Protein AF-A0A8S3DXN7-F1 (afdb_monomer)

Foldseek 3Di:
DVVVVVVCCVVPVPDDDDDPCCVVVPVVVVVVVVVVVVVVVVVVPAPDKDKDKDWDADPVRDIDIDIDIDGDPPPDPD

Organism: NCBI:txid392030

Nearest PDB structures (foldseek):
  7ane-assembly1_Ap  TM=3.249E-01  e=1.343E+00  Leishmania major
  7zrz-assembly1_DP1  TM=3.950E-01  e=3.136E+00  Homo sapiens
  1pu1-assembly1_A  TM=2.635E-01  e=2.416E+00  Methanothermobacter thermautotrophicus
  2wbl-assembly1_A  TM=3.423E-01  e=7.326E+00  Arabidopsis thaliana
  2wbl-assembly1_B  TM=2.445E-01  e=4.952E+00  Arabidopsis thaliana

Structure (mmCIF, N/CA/C/O backbone):
data_AF-A0A8S3DXN7-F1
#
_entry.id   AF-A0A8S3DXN7-F1
#
loop_
_atom_site.group_PDB
_atom_site.id
_atom_site.type_symbol
_atom_site.label_atom_id
_atom_site.label_alt_id
_atom_site.label_comp_id
_atom_site.label_asym_id
_atom_site.label_entity_id
_atom_site.label_seq_id
_atom_site.pdbx_PDB_ins_code
_atom_site.Cartn_x
_atom_site.Cartn_y
_atom_site.Cartn_z
_atom_site.occupancy
_atom_site.B_iso_or_equiv
_atom_site.auth_seq_id
_atom_site.auth_comp_id
_atom_site.auth_asym_id
_atom_site.auth_atom_id
_atom_site.pdbx_PDB_model_num
ATOM 1 N N . ARG A 1 1 ? -17.712 -4.214 15.231 1.00 61.91 1 ARG A N 1
ATOM 2 C CA . ARG A 1 1 ? -16.445 -3.931 15.958 1.00 61.91 1 ARG A CA 1
ATOM 3 C C . ARG A 1 1 ? -16.314 -4.803 17.204 1.00 61.91 1 ARG A C 1
ATOM 5 O O . ARG A 1 1 ? -15.302 -5.468 17.311 1.00 61.91 1 ARG A O 1
ATOM 12 N N . SER A 1 2 ? -17.327 -4.869 18.075 1.00 78.56 2 SER A N 1
ATOM 13 C CA . SER A 1 2 ? -17.354 -5.760 19.252 1.00 78.56 2 SER A CA 1
ATOM 14 C C . SER A 1 2 ? -17.138 -7.239 18.908 1.00 78.56 2 SER A C 1
ATOM 16 O O . SER A 1 2 ? -16.262 -7.855 19.493 1.00 78.56 2 SER A O 1
ATOM 18 N N . GLY A 1 3 ? -17.833 -7.771 17.893 1.00 91.19 3 GLY A N 1
ATOM 19 C CA . GLY A 1 3 ? -17.725 -9.193 17.526 1.00 91.19 3 GLY A CA 1
ATOM 20 C C . GLY A 1 3 ? -16.304 -9.668 17.191 1.00 91.19 3 GLY A C 1
ATOM 21 O O . GLY A 1 3 ? -15.904 -10.740 17.621 1.00 91.19 3 GLY A O 1
ATOM 22 N N . PHE A 1 4 ? -15.506 -8.845 16.501 1.00 89.69 4 PHE A N 1
ATOM 23 C CA . PHE A 1 4 ? -14.105 -9.171 16.210 1.00 89.69 4 PHE A CA 1
ATOM 24 C C . PHE A 1 4 ? -13.234 -9.165 17.473 1.00 89.69 4 PHE A C 1
ATOM 26 O O . PHE A 1 4 ? -12.400 -10.042 17.642 1.00 89.69 4 PHE A O 1
ATOM 33 N N . ILE A 1 5 ? -13.442 -8.203 18.378 1.00 89.44 5 ILE A N 1
ATOM 34 C CA . ILE A 1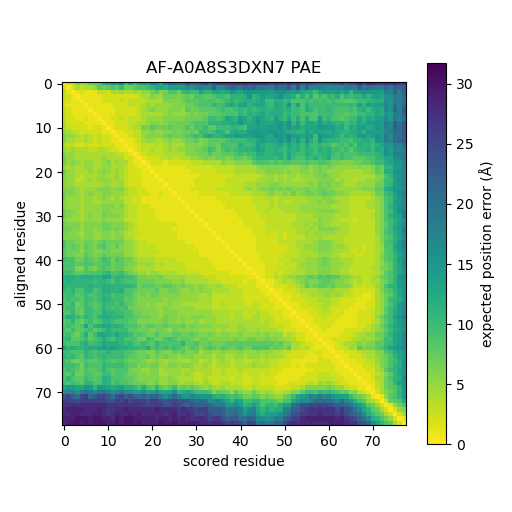 5 ? -12.692 -8.117 19.641 1.00 89.44 5 ILE A CA 1
ATOM 35 C C . ILE A 1 5 ? -12.984 -9.329 20.521 1.00 89.44 5 ILE A C 1
ATOM 37 O O . ILE A 1 5 ? -12.056 -9.943 21.028 1.00 89.44 5 ILE A O 1
ATOM 41 N N . THR A 1 6 ? -14.262 -9.686 20.661 1.00 90.62 6 THR A N 1
ATOM 42 C CA . THR A 1 6 ? -14.703 -10.849 21.440 1.00 90.62 6 THR A CA 1
ATOM 43 C C . THR A 1 6 ? -14.186 -12.158 20.851 1.00 90.62 6 THR A C 1
ATOM 45 O O . THR A 1 6 ? -13.779 -13.055 21.580 1.00 90.62 6 THR A O 1
ATOM 48 N N . PHE A 1 7 ? -14.167 -12.272 19.523 1.00 94.31 7 PHE A N 1
ATOM 49 C CA . PHE A 1 7 ? -13.541 -13.411 18.863 1.00 94.31 7 PHE A CA 1
ATOM 50 C C . PHE A 1 7 ? -12.042 -13.477 19.182 1.00 94.31 7 PHE A C 1
ATOM 52 O O . PHE A 1 7 ? -11.552 -14.513 19.625 1.00 94.31 7 PHE A O 1
ATOM 59 N N . MET A 1 8 ? -11.326 -12.361 19.029 1.00 93.88 8 MET A N 1
ATOM 60 C CA . MET A 1 8 ? -9.888 -12.320 19.281 1.00 93.88 8 MET A CA 1
ATOM 61 C C . MET A 1 8 ? -9.535 -12.578 20.742 1.00 93.88 8 MET A C 1
ATOM 63 O O . MET A 1 8 ? -8.548 -13.256 20.979 1.00 93.88 8 MET A O 1
ATOM 67 N N . SER A 1 9 ? -10.343 -12.138 21.710 1.00 89.88 9 SER A N 1
ATOM 68 C CA . SER A 1 9 ? -10.097 -12.454 23.124 1.00 89.88 9 SER A CA 1
ATOM 69 C C . SER A 1 9 ? -10.195 -13.951 23.435 1.00 89.88 9 SER A C 1
ATOM 71 O O . SER A 1 9 ? -9.581 -14.403 24.395 1.00 89.88 9 SER A O 1
ATOM 73 N N . ASN A 1 10 ? -10.944 -14.717 22.632 1.00 92.62 10 ASN A N 1
ATOM 74 C CA . ASN A 1 10 ? -11.033 -16.173 22.772 1.00 92.62 10 ASN A CA 1
ATOM 75 C C . ASN A 1 10 ? -9.873 -16.898 22.072 1.00 92.62 10 ASN A C 1
ATOM 77 O O . ASN A 1 10 ? -9.434 -17.940 22.545 1.00 92.62 10 ASN A O 1
ATOM 81 N N . VAL A 1 11 ? -9.399 -16.367 20.940 1.00 95.94 11 VAL A N 1
ATOM 82 C CA . VAL A 1 11 ? -8.314 -16.967 20.142 1.00 95.94 11 VAL A CA 1
ATOM 83 C C . VAL A 1 11 ? -6.937 -16.637 20.718 1.00 95.94 11 VAL A C 1
ATOM 85 O O . VAL A 1 11 ? -6.071 -17.503 20.796 1.00 95.94 11 VAL A O 1
ATOM 88 N N . ASP A 1 12 ? -6.740 -15.388 21.125 1.00 93.31 12 ASP A N 1
ATOM 89 C CA . ASP A 1 12 ? -5.515 -14.884 21.730 1.00 93.31 12 ASP A CA 1
ATOM 90 C C . ASP A 1 12 ? -5.876 -13.970 22.914 1.00 93.31 12 ASP A C 1
ATOM 92 O O . ASP A 1 12 ? -6.175 -12.786 22.727 1.00 93.31 12 ASP A O 1
ATOM 96 N N . PRO A 1 13 ? -5.813 -14.483 24.156 1.00 89.38 13 PRO A N 1
ATOM 97 C CA . PRO A 1 13 ? -6.106 -13.698 25.354 1.00 89.38 13 PRO A CA 1
ATOM 98 C C . PRO A 1 13 ? -5.199 -12.472 25.543 1.00 89.38 13 PRO A C 1
ATOM 100 O O . PRO A 1 13 ? -5.535 -11.582 26.325 1.00 89.38 13 PRO A O 1
ATOM 103 N N . LYS A 1 14 ? -4.047 -12.407 24.859 1.00 90.50 14 LYS A N 1
ATOM 104 C CA . LYS A 1 14 ? -3.132 -11.255 24.896 1.00 90.50 14 LYS A CA 1
ATOM 105 C C . LYS A 1 14 ? -3.436 -10.226 23.810 1.00 90.50 14 LYS A C 1
ATOM 107 O O . LYS A 1 14 ? -2.803 -9.165 23.787 1.00 90.50 14 LYS A O 1
ATOM 112 N N . PHE A 1 15 ? -4.391 -10.501 22.924 1.00 89.38 15 PHE A N 1
ATOM 113 C CA . PHE A 1 15 ? -4.782 -9.564 21.888 1.00 89.38 15 PHE A CA 1
ATOM 114 C C . PHE A 1 15 ? -5.282 -8.259 22.510 1.00 89.38 15 PHE A C 1
ATOM 116 O O . PHE A 1 15 ? -6.198 -8.228 23.332 1.00 89.38 15 PHE A O 1
ATOM 123 N N . SER A 1 16 ? -4.712 -7.149 22.054 1.00 87.88 16 SER A N 1
ATOM 124 C CA . SER A 1 16 ? -5.179 -5.816 22.408 1.00 87.88 16 SER A CA 1
ATOM 125 C C . SER A 1 16 ? -5.318 -4.962 21.160 1.00 87.88 16 SER A C 1
ATOM 127 O O . SER A 1 16 ? -4.570 -5.083 20.187 1.00 87.88 16 SER A O 1
ATOM 129 N N . THR A 1 17 ? -6.309 -4.074 21.166 1.00 88.69 17 THR A N 1
ATOM 130 C CA . THR A 1 17 ? -6.476 -3.141 20.056 1.00 88.69 17 THR A CA 1
ATOM 131 C C . THR A 1 17 ? -5.400 -2.084 20.082 1.00 88.69 17 THR A C 1
ATOM 133 O O . THR A 1 17 ? -5.293 -1.311 21.035 1.00 88.69 17 THR A O 1
ATOM 136 N N . ILE A 1 18 ? -4.693 -1.962 18.969 1.00 90.00 18 ILE A N 1
ATOM 137 C CA . ILE A 1 18 ? -3.773 -0.858 18.755 1.00 90.00 18 ILE A CA 1
ATOM 138 C C . ILE A 1 18 ? -4.577 0.436 18.587 1.00 90.00 18 ILE A C 1
ATOM 140 O O . ILE A 1 18 ? -5.579 0.493 17.865 1.00 90.00 18 ILE A O 1
ATOM 144 N N . SER A 1 19 ? -4.139 1.500 19.261 1.00 92.56 19 SER A N 1
ATOM 145 C CA . SER A 1 19 ? -4.796 2.800 19.154 1.00 92.56 19 SER A CA 1
ATOM 146 C C . SER A 1 19 ? -4.644 3.383 17.743 1.00 92.56 19 SER A C 1
ATOM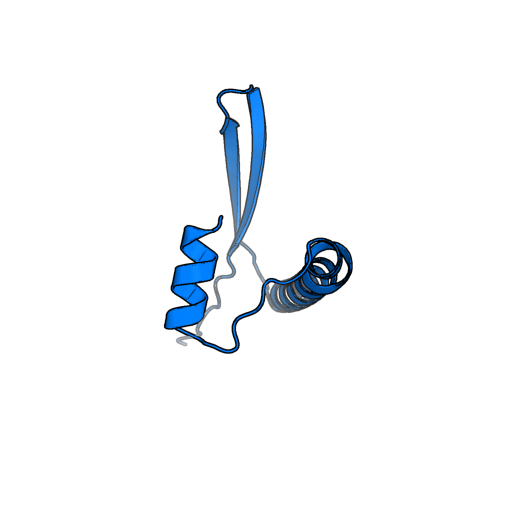 148 O O . SER A 1 19 ? -3.612 3.222 17.085 1.00 92.56 19 SER A O 1
ATOM 150 N N . ARG A 1 20 ? -5.642 4.156 17.289 1.00 92.88 20 ARG A N 1
ATOM 151 C CA . ARG A 1 20 ? -5.557 4.887 16.010 1.00 92.88 20 ARG A CA 1
ATOM 152 C C . ARG A 1 20 ? -4.329 5.802 15.963 1.00 92.88 20 ARG A C 1
ATOM 154 O O . ARG A 1 20 ? -3.709 5.937 14.911 1.00 92.88 20 ARG A O 1
ATOM 161 N N . ARG A 1 21 ? -3.972 6.415 17.098 1.00 96.25 21 ARG A N 1
ATOM 162 C CA . ARG A 1 21 ? -2.793 7.280 17.222 1.00 96.25 21 ARG A CA 1
ATOM 163 C C . ARG A 1 21 ? -1.510 6.492 16.966 1.00 96.25 21 ARG A C 1
ATOM 165 O O . ARG A 1 21 ? -0.698 6.956 16.178 1.00 96.25 21 ARG A O 1
ATOM 172 N N . THR A 1 22 ? -1.365 5.315 17.570 1.00 96.31 22 THR A N 1
ATOM 173 C CA . THR A 1 22 ? -0.208 4.425 17.378 1.00 96.31 22 THR A CA 1
ATOM 174 C C . THR A 1 22 ? -0.116 3.935 15.933 1.00 96.31 22 THR A C 1
ATOM 176 O O . THR A 1 22 ? 0.950 4.011 15.329 1.00 96.31 22 THR A O 1
ATOM 179 N N . LEU A 1 23 ? -1.241 3.517 15.337 1.00 95.31 23 LEU A N 1
ATOM 180 C CA . LEU A 1 23 ? -1.287 3.131 13.922 1.00 95.31 23 LEU A CA 1
ATOM 181 C C . LEU A 1 23 ? -0.815 4.269 13.009 1.00 95.31 23 LEU A C 1
ATOM 183 O O . LEU A 1 23 ? 0.030 4.062 12.148 1.00 95.31 23 LEU A O 1
ATOM 187 N N . THR A 1 24 ? -1.335 5.477 13.228 1.00 96.81 24 THR A N 1
ATOM 188 C CA . THR A 1 24 ? -1.094 6.618 12.333 1.00 96.81 24 THR A CA 1
ATOM 189 C C . THR A 1 24 ? 0.289 7.235 12.514 1.00 96.81 24 THR A C 1
ATOM 191 O O . THR A 1 24 ? 0.899 7.650 11.537 1.00 96.81 24 THR A O 1
ATOM 194 N N . ARG A 1 25 ? 0.778 7.341 13.755 1.00 96.69 25 ARG A N 1
ATOM 195 C CA . ARG A 1 25 ? 2.013 8.080 14.070 1.00 96.69 25 ARG A CA 1
ATOM 196 C C . ARG A 1 25 ? 3.259 7.211 14.161 1.00 96.69 25 ARG A C 1
ATOM 198 O O . ARG A 1 25 ? 4.348 7.766 14.160 1.00 96.69 25 ARG A O 1
ATOM 205 N N . THR A 1 26 ? 3.102 5.897 14.273 1.00 96.75 26 THR A N 1
ATOM 206 C CA . THR A 1 26 ? 4.232 4.984 14.477 1.00 96.75 26 THR A CA 1
ATOM 207 C C . THR A 1 26 ? 4.221 3.897 13.414 1.00 96.75 26 THR A C 1
ATOM 209 O O . THR A 1 26 ? 5.078 3.879 12.542 1.00 96.75 26 THR A O 1
ATOM 212 N N . ILE A 1 27 ? 3.185 3.056 13.397 1.00 96.62 27 ILE A N 1
ATOM 213 C CA . ILE A 1 27 ? 3.191 1.847 12.561 1.00 96.62 27 ILE A CA 1
ATOM 214 C C . ILE A 1 27 ? 3.172 2.182 11.065 1.00 96.62 27 ILE A C 1
ATOM 216 O O . ILE A 1 27 ? 3.958 1.619 10.310 1.00 96.62 27 ILE A O 1
ATOM 220 N N . LEU A 1 28 ? 2.295 3.088 10.619 1.00 97.25 28 LEU A N 1
ATOM 221 C CA . LEU A 1 28 ? 2.216 3.458 9.202 1.00 97.25 28 LEU A CA 1
ATOM 222 C C . LEU A 1 28 ? 3.517 4.111 8.685 1.00 97.25 28 LEU A C 1
ATOM 224 O O . LEU A 1 28 ? 4.011 3.650 7.655 1.00 97.25 28 LEU A O 1
ATOM 228 N N . PRO A 1 29 ? 4.113 5.110 9.370 1.00 98.19 29 PRO A N 1
ATOM 229 C CA . PRO A 1 29 ? 5.417 5.657 8.984 1.00 98.19 29 PRO A CA 1
ATOM 230 C C . PRO A 1 29 ? 6.540 4.614 8.926 1.00 98.19 29 PRO A C 1
ATOM 232 O O . PRO A 1 29 ? 7.331 4.609 7.978 1.00 98.19 29 PRO A O 1
ATOM 235 N N . ASP A 1 30 ? 6.589 3.705 9.900 1.00 98.12 30 ASP A N 1
ATOM 236 C CA . ASP A 1 30 ? 7.615 2.662 9.952 1.00 98.12 30 ASP A CA 1
ATOM 237 C C . ASP A 1 30 ? 7.470 1.681 8.783 1.00 98.12 30 ASP A C 1
ATOM 239 O O . ASP A 1 30 ? 8.451 1.356 8.110 1.00 98.12 30 ASP A O 1
ATOM 243 N N . LEU A 1 31 ? 6.242 1.231 8.503 1.00 97.88 31 LEU A N 1
ATOM 244 C CA . LEU A 1 31 ? 5.949 0.354 7.367 1.00 97.88 31 LEU A CA 1
ATOM 245 C C . LEU A 1 31 ? 6.272 1.030 6.034 1.00 97.88 31 LEU A C 1
ATOM 247 O O . LEU A 1 31 ? 6.866 0.394 5.163 1.00 97.88 31 LEU A O 1
ATOM 251 N N . TYR A 1 32 ? 5.938 2.314 5.889 1.00 97.75 32 TYR A N 1
ATOM 252 C CA . TYR A 1 32 ? 6.285 3.089 4.701 1.00 97.75 32 TYR A CA 1
ATOM 253 C C . TYR A 1 32 ? 7.800 3.138 4.493 1.00 97.75 32 TYR A C 1
ATOM 255 O O . TYR A 1 32 ? 8.285 2.839 3.405 1.00 97.75 32 TYR A O 1
ATOM 263 N N . THR A 1 33 ? 8.557 3.456 5.544 1.00 98.25 33 THR A N 1
A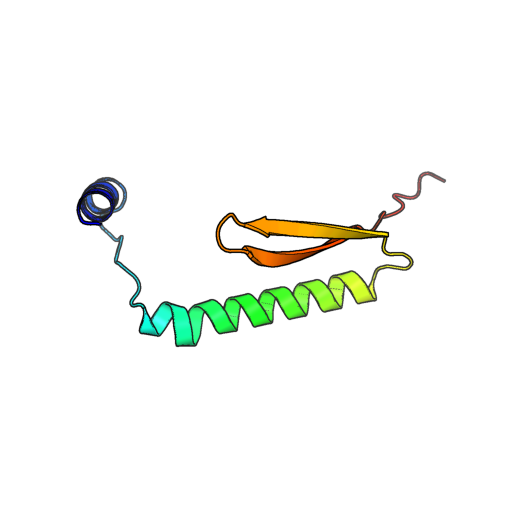TOM 264 C CA . THR A 1 33 ? 10.020 3.570 5.463 1.00 98.25 33 THR A CA 1
ATOM 265 C C . THR A 1 33 ? 10.666 2.230 5.118 1.00 98.25 33 THR A C 1
ATOM 267 O O . THR A 1 33 ? 11.541 2.172 4.252 1.00 98.25 33 THR A O 1
ATOM 270 N N . LYS A 1 34 ? 10.193 1.136 5.731 1.00 98.00 34 LYS A N 1
ATOM 271 C CA . LYS A 1 34 ? 10.637 -0.228 5.406 1.00 98.00 34 LYS A CA 1
ATOM 272 C C . LYS A 1 34 ? 10.365 -0.579 3.945 1.00 98.00 34 LYS A C 1
ATOM 274 O O . LYS A 1 34 ? 11.266 -1.060 3.261 1.00 98.00 34 LYS A O 1
ATOM 279 N N . MET A 1 35 ? 9.156 -0.299 3.460 1.00 96.38 35 MET A N 1
ATOM 280 C CA . MET A 1 35 ? 8.780 -0.566 2.072 1.00 96.38 35 MET A CA 1
ATOM 281 C C . MET A 1 35 ? 9.609 0.269 1.093 1.00 96.38 35 MET A C 1
ATOM 283 O O . MET A 1 35 ? 10.122 -0.261 0.113 1.00 96.38 35 MET A O 1
ATOM 287 N N . LEU A 1 36 ? 9.808 1.556 1.387 1.00 97.25 36 LEU A N 1
ATOM 288 C CA . LEU A 1 36 ? 10.631 2.452 0.577 1.00 97.25 36 LEU A CA 1
ATOM 289 C C . LEU A 1 36 ? 12.074 1.949 0.470 1.00 97.25 36 LEU A C 1
ATOM 291 O O . LEU A 1 36 ? 12.654 1.970 -0.614 1.00 97.25 36 LEU A O 1
ATOM 295 N N . HIS A 1 37 ? 12.657 1.501 1.582 1.00 97.75 37 HIS A N 1
ATOM 296 C CA . HIS A 1 37 ? 14.010 0.955 1.585 1.00 97.75 37 HIS A CA 1
ATOM 297 C C . HIS A 1 37 ? 14.100 -0.336 0.757 1.00 97.75 37 HIS A C 1
ATOM 299 O O . HIS A 1 37 ? 15.004 -0.474 -0.068 1.00 97.75 37 HIS A O 1
ATOM 305 N N . GLY A 1 38 ? 13.129 -1.242 0.919 1.00 93.81 38 GLY A N 1
ATOM 306 C CA . GLY A 1 38 ? 13.030 -2.461 0.114 1.00 93.81 38 GLY A CA 1
ATOM 307 C C . GLY A 1 38 ? 12.907 -2.165 -1.381 1.00 93.81 38 GLY A C 1
ATOM 308 O O . GLY A 1 38 ? 13.647 -2.732 -2.180 1.00 93.81 38 GLY A O 1
ATOM 309 N N . LEU A 1 39 ? 12.052 -1.209 -1.756 1.00 92.88 39 LEU A N 1
ATOM 310 C CA . LEU A 1 39 ? 11.866 -0.802 -3.147 1.00 92.88 39 LEU A CA 1
ATOM 311 C C . LEU A 1 39 ? 13.137 -0.182 -3.740 1.00 92.88 39 LEU A C 1
ATOM 313 O O . LEU A 1 39 ? 13.510 -0.512 -4.860 1.00 92.88 39 LEU A O 1
ATOM 317 N N . LYS A 1 40 ? 13.839 0.679 -2.991 1.00 94.38 40 LYS A N 1
ATOM 318 C CA . LYS A 1 40 ? 15.122 1.249 -3.436 1.00 94.38 40 LYS A CA 1
ATOM 319 C C . LYS A 1 40 ? 16.163 0.163 -3.691 1.00 94.38 40 LYS A C 1
ATOM 321 O O . LYS A 1 40 ? 16.838 0.209 -4.715 1.00 94.38 40 LYS A O 1
ATOM 326 N N . SER A 1 41 ? 16.266 -0.812 -2.788 1.00 92.19 41 SER A N 1
ATOM 327 C CA . SER A 1 41 ? 17.171 -1.950 -2.958 1.00 92.19 41 SER A CA 1
ATOM 328 C C . SER A 1 41 ? 16.794 -2.774 -4.191 1.00 92.19 41 SER A C 1
ATOM 330 O O . SER A 1 41 ? 17.644 -2.997 -5.051 1.00 92.19 41 SER A O 1
ATOM 332 N N . PHE A 1 42 ? 15.516 -3.127 -4.341 1.00 88.69 42 PHE A N 1
ATOM 333 C CA . PHE A 1 42 ? 15.000 -3.828 -5.517 1.00 88.69 42 PHE A CA 1
ATOM 334 C C . PHE A 1 42 ? 15.340 -3.102 -6.827 1.00 88.69 42 PHE A C 1
ATOM 336 O O . PHE A 1 42 ? 15.915 -3.708 -7.730 1.00 88.69 42 PHE A O 1
ATOM 343 N N . CYS A 1 43 ? 15.065 -1.797 -6.913 1.00 88.94 43 CYS A N 1
ATOM 344 C CA . CYS A 1 43 ? 15.363 -1.006 -8.105 1.00 88.94 43 CYS A CA 1
ATOM 345 C C . CYS A 1 43 ? 16.868 -0.889 -8.373 1.00 88.94 43 CYS A C 1
ATOM 347 O O . CYS A 1 43 ? 17.269 -0.865 -9.529 1.00 88.94 43 CYS A O 1
ATOM 349 N N . SER A 1 44 ? 17.704 -0.833 -7.331 1.00 91.12 44 SER A N 1
ATOM 350 C CA . SER A 1 44 ? 19.162 -0.728 -7.495 1.00 91.12 44 SER A CA 1
ATOM 351 C C . SER A 1 44 ? 19.804 -1.985 -8.090 1.00 91.12 44 SER A C 1
ATOM 353 O O . SER A 1 44 ? 20.861 -1.895 -8.705 1.00 91.12 44 SER A O 1
ATOM 355 N N . MET A 1 45 ? 19.165 -3.147 -7.923 1.00 88.44 45 MET A N 1
ATOM 356 C CA . MET A 1 45 ? 19.651 -4.431 -8.442 1.00 88.44 45 MET A CA 1
ATOM 357 C C . MET A 1 45 ? 19.076 -4.780 -9.820 1.00 88.44 45 MET A C 1
ATOM 359 O O . MET A 1 45 ? 19.565 -5.699 -10.473 1.00 88.44 45 MET A O 1
ATOM 363 N N . ALA A 1 46 ? 18.018 -4.098 -10.260 1.00 88.19 46 ALA A N 1
ATOM 364 C CA . ALA A 1 46 ? 17.328 -4.425 -11.498 1.00 88.19 46 ALA A CA 1
ATOM 365 C C . ALA A 1 46 ? 18.006 -3.761 -12.704 1.00 88.19 46 ALA A C 1
ATOM 367 O O . ALA A 1 46 ? 18.092 -2.538 -12.782 1.00 88.19 46 ALA A O 1
ATOM 368 N N . THR A 1 47 ? 18.434 -4.557 -13.686 1.00 90.75 47 THR A N 1
ATOM 369 C CA . THR A 1 47 ? 18.896 -4.031 -14.984 1.00 90.75 47 THR A CA 1
ATOM 370 C C . THR A 1 47 ? 17.723 -3.548 -15.837 1.00 90.75 47 THR A C 1
ATOM 372 O O . THR A 1 47 ? 17.830 -2.546 -16.538 1.00 90.75 47 THR A O 1
ATOM 375 N N . PHE A 1 48 ? 16.588 -4.245 -15.748 1.00 89.06 48 PHE A N 1
ATOM 376 C CA . PHE A 1 48 ? 15.353 -3.917 -16.452 1.00 89.06 48 PHE A CA 1
ATOM 377 C C . PHE A 1 48 ? 14.160 -4.101 -15.515 1.00 89.06 48 PHE A C 1
ATOM 379 O O . PHE A 1 48 ? 14.123 -5.037 -14.719 1.00 89.06 48 PHE A O 1
ATOM 386 N N . ILE A 1 49 ? 13.168 -3.218 -15.623 1.00 90.00 49 ILE A N 1
ATOM 387 C CA . ILE A 1 49 ? 11.913 -3.309 -14.873 1.00 90.00 49 ILE A CA 1
ATOM 388 C C . ILE A 1 49 ? 10.764 -3.152 -15.864 1.00 90.00 49 ILE A C 1
ATOM 390 O O . ILE A 1 49 ? 10.710 -2.173 -16.607 1.00 90.00 49 ILE A O 1
ATOM 394 N N . SER A 1 50 ? 9.836 -4.104 -15.853 1.00 91.88 50 SER A N 1
ATOM 395 C CA . SER A 1 50 ? 8.545 -3.970 -16.527 1.00 91.88 50 SER A CA 1
ATOM 396 C C . SER A 1 50 ? 7.557 -3.294 -15.583 1.00 91.88 50 SER A C 1
ATOM 398 O O . SER A 1 50 ? 7.463 -3.676 -14.418 1.00 91.88 50 SER A O 1
ATOM 400 N N . LEU A 1 51 ? 6.826 -2.294 -16.070 1.00 92.94 51 LEU A N 1
ATOM 401 C CA . LEU A 1 51 ? 5.827 -1.571 -15.287 1.00 92.94 51 LEU A CA 1
ATOM 402 C C . LEU A 1 51 ? 4.427 -1.876 -15.813 1.00 92.94 51 LEU A C 1
ATOM 404 O O . LEU A 1 51 ? 4.171 -1.725 -17.007 1.00 92.94 51 LEU A O 1
ATOM 408 N N . THR A 1 52 ? 3.516 -2.249 -14.920 1.00 95.06 52 THR A N 1
ATOM 409 C CA . THR A 1 52 ? 2.082 -2.326 -15.211 1.00 95.06 52 THR A CA 1
ATOM 410 C C . THR A 1 52 ? 1.353 -1.214 -14.471 1.00 95.06 52 THR A C 1
ATOM 412 O O . THR A 1 52 ? 1.652 -0.910 -13.313 1.00 95.06 52 THR A O 1
ATOM 415 N N . LEU A 1 53 ? 0.415 -0.575 -15.166 1.00 96.94 53 LEU A N 1
ATOM 416 C CA . LEU A 1 53 ? -0.404 0.507 -14.641 1.00 96.94 53 LEU A CA 1
ATOM 417 C C . LEU A 1 53 ? -1.867 0.077 -14.688 1.00 96.94 53 LEU A C 1
ATOM 419 O O . LEU A 1 53 ? -2.432 -0.069 -15.770 1.00 96.94 53 LEU A O 1
ATOM 423 N N . ASP A 1 54 ? -2.473 -0.070 -13.516 1.00 97.31 54 ASP A N 1
ATOM 424 C CA . ASP A 1 54 ? -3.901 -0.328 -13.378 1.00 97.31 54 ASP A CA 1
ATOM 425 C C . ASP A 1 54 ? -4.611 0.984 -13.062 1.00 97.31 54 ASP A C 1
ATOM 427 O O . ASP A 1 54 ? -4.271 1.667 -12.095 1.00 97.31 54 ASP A O 1
ATOM 431 N N . LEU A 1 55 ? -5.603 1.342 -13.873 1.00 97.50 55 LEU A N 1
ATOM 432 C CA . LEU A 1 55 ? -6.410 2.552 -13.723 1.00 97.50 55 LEU A CA 1
ATOM 433 C C . LEU A 1 55 ? -7.870 2.154 -13.570 1.00 97.50 55 LEU A C 1
ATOM 435 O O . LEU A 1 55 ? -8.393 1.376 -14.367 1.00 97.50 55 LEU A O 1
ATOM 439 N N . TRP A 1 56 ? -8.549 2.711 -12.573 1.00 97.31 56 TRP A N 1
ATOM 440 C CA . TRP A 1 56 ? -9.982 2.493 -12.415 1.00 97.31 56 TRP A CA 1
ATOM 441 C C . TRP A 1 56 ? -10.663 3.690 -11.766 1.00 97.31 56 TRP A C 1
ATOM 443 O O . TRP A 1 56 ? -10.054 4.496 -11.063 1.00 97.31 56 TRP A O 1
ATOM 453 N N . THR A 1 57 ? -11.967 3.790 -11.989 1.00 97.75 57 THR A N 1
ATOM 454 C CA . THR A 1 57 ? -12.835 4.745 -11.302 1.00 97.75 57 THR A CA 1
ATOM 455 C C . THR A 1 57 ? -13.837 4.003 -10.441 1.00 97.75 57 THR A C 1
ATOM 457 O O . THR A 1 57 ? -14.327 2.944 -10.835 1.00 97.75 57 THR A O 1
ATOM 460 N N . ASP A 1 58 ? -14.194 4.554 -9.285 1.00 96.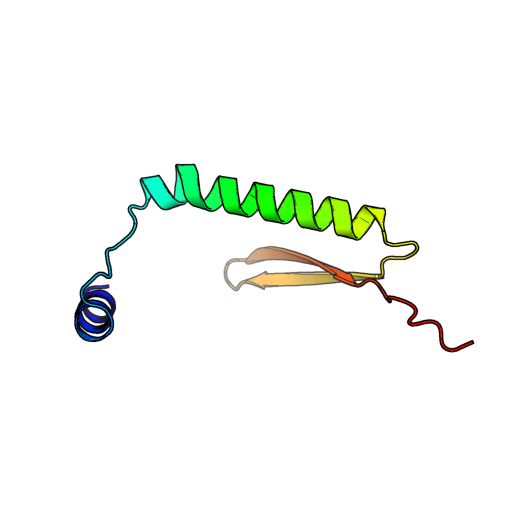75 58 ASP A N 1
ATOM 461 C CA . ASP A 1 58 ? -15.315 4.019 -8.516 1.00 96.75 58 ASP A CA 1
ATOM 462 C C . ASP A 1 58 ? -16.658 4.653 -8.918 1.00 96.75 58 ASP A C 1
ATOM 464 O O . ASP A 1 58 ? -16.736 5.628 -9.665 1.00 96.75 58 ASP A O 1
ATOM 468 N N . ARG A 1 59 ? -17.754 4.123 -8.361 1.00 96.81 59 ARG A N 1
ATOM 469 C CA . ARG A 1 59 ? -19.115 4.651 -8.580 1.00 96.81 59 ARG A CA 1
ATOM 470 C C . ARG A 1 59 ? -19.320 6.084 -8.072 1.00 96.81 59 ARG A C 1
ATOM 472 O O . ARG A 1 59 ? -20.368 6.666 -8.321 1.00 96.81 59 ARG A O 1
ATOM 479 N N . ARG A 1 60 ? -18.356 6.638 -7.331 1.00 96.56 60 ARG A N 1
ATOM 480 C CA . ARG A 1 60 ? -18.354 8.021 -6.836 1.00 96.56 60 ARG A CA 1
ATOM 481 C C . ARG A 1 60 ? -17.470 8.927 -7.697 1.00 96.56 60 ARG A C 1
ATOM 483 O O . ARG A 1 60 ? -17.120 10.010 -7.244 1.00 96.56 60 ARG A O 1
ATOM 490 N N . GLN A 1 61 ? -17.103 8.479 -8.902 1.00 94.56 61 GLN A N 1
ATOM 491 C CA . GLN A 1 61 ? -16.252 9.205 -9.848 1.00 94.56 61 GLN A CA 1
ATOM 492 C C . GLN A 1 61 ? -14.862 9.549 -9.286 1.00 94.56 61 GLN A C 1
ATOM 494 O O . GLN A 1 61 ? -14.220 10.496 -9.736 1.00 94.56 61 GLN A O 1
ATOM 499 N N . ARG A 1 62 ? -14.364 8.779 -8.309 1.00 97.25 62 ARG A N 1
ATOM 500 C CA . ARG A 1 62 ? -12.981 8.910 -7.835 1.00 97.25 62 ARG A CA 1
ATOM 501 C C . ARG A 1 62 ? -12.070 8.091 -8.732 1.00 97.25 62 ARG A C 1
ATOM 503 O O . ARG A 1 62 ? -12.353 6.919 -8.971 1.00 97.25 62 ARG A O 1
ATOM 510 N N . VAL A 1 63 ? -10.985 8.707 -9.191 1.00 96.50 63 VAL A N 1
ATOM 511 C CA . VAL A 1 63 ? -9.951 8.058 -10.003 1.00 96.50 63 VAL A CA 1
ATOM 512 C C . VAL A 1 63 ? -8.906 7.437 -9.086 1.00 96.50 63 VAL A C 1
ATOM 514 O O . VAL A 1 63 ? -8.445 8.071 -8.135 1.00 96.50 63 VAL A O 1
ATOM 517 N N . PHE A 1 64 ? -8.523 6.206 -9.393 1.00 97.44 64 PHE A N 1
ATOM 518 C CA . PHE A 1 64 ? -7.462 5.471 -8.728 1.00 97.44 64 PHE A CA 1
ATOM 519 C C . PHE A 1 64 ? -6.474 4.960 -9.770 1.00 97.44 64 PHE A C 1
ATOM 521 O O . PHE A 1 64 ? -6.854 4.640 -10.898 1.00 97.44 64 PHE A O 1
ATOM 528 N N . PHE A 1 65 ? -5.211 4.870 -9.367 1.00 96.81 65 PHE A N 1
ATOM 529 C CA . PHE A 1 65 ? -4.188 4.203 -10.149 1.00 96.81 65 PHE A CA 1
ATOM 530 C C . PHE A 1 65 ? -3.278 3.382 -9.240 1.00 96.81 65 PHE A C 1
ATOM 532 O O . PHE A 1 65 ? -3.026 3.766 -8.094 1.00 96.81 65 PHE A O 1
ATOM 539 N N . ALA A 1 66 ? -2.781 2.266 -9.756 1.00 96.56 66 ALA A N 1
ATOM 540 C CA . ALA A 1 66 ? -1.746 1.462 -9.128 1.00 96.56 66 ALA A CA 1
ATOM 541 C C . ALA A 1 66 ? -0.628 1.209 -10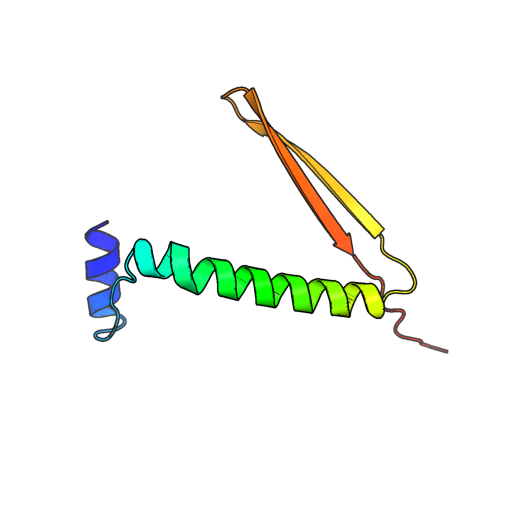.137 1.00 96.56 66 ALA A C 1
ATOM 543 O O . ALA A 1 66 ? -0.890 0.857 -11.283 1.00 96.56 66 ALA A O 1
ATOM 544 N N . LEU A 1 67 ? 0.615 1.399 -9.700 1.00 94.06 67 LEU A N 1
ATOM 545 C CA . LEU A 1 67 ? 1.807 1.079 -10.474 1.00 94.06 67 LEU A CA 1
ATOM 546 C C . LEU A 1 67 ? 2.476 -0.138 -9.842 1.00 94.06 67 LEU A C 1
ATOM 548 O O . LEU A 1 67 ? 2.795 -0.110 -8.652 1.00 94.06 67 LEU A O 1
ATOM 552 N N . THR A 1 68 ? 2.721 -1.169 -10.640 1.00 92.62 68 THR A N 1
ATOM 553 C CA . THR A 1 68 ? 3.411 -2.382 -10.202 1.00 92.62 68 THR A CA 1
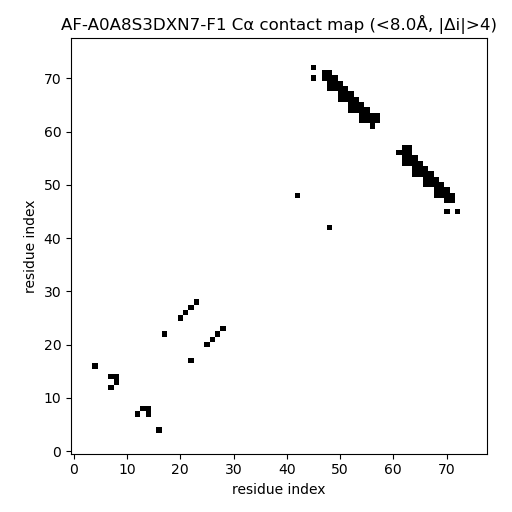ATOM 554 C C . THR A 1 68 ? 4.663 -2.580 -11.045 1.00 92.62 68 THR A C 1
ATOM 556 O O . THR A 1 68 ? 4.611 -2.500 -12.269 1.00 92.62 68 THR A O 1
ATOM 559 N N . GLY A 1 69 ? 5.803 -2.803 -10.388 1.00 89.69 69 GLY A N 1
ATOM 560 C CA . GLY A 1 69 ? 7.068 -3.115 -11.047 1.00 89.69 69 GLY A CA 1
ATOM 561 C C . GLY A 1 69 ? 7.399 -4.596 -10.941 1.00 89.69 69 GLY A C 1
ATOM 562 O O . GLY A 1 69 ? 7.394 -5.152 -9.845 1.00 89.69 69 GLY A O 1
ATOM 563 N N . MET A 1 70 ? 7.715 -5.218 -12.072 1.00 87.06 70 MET A N 1
ATOM 564 C CA . MET A 1 70 ? 8.162 -6.602 -12.170 1.00 87.06 70 MET A CA 1
ATOM 565 C C . MET A 1 70 ? 9.586 -6.630 -12.724 1.00 87.06 70 MET A C 1
ATOM 567 O O . MET A 1 70 ? 9.869 -6.058 -13.776 1.00 87.06 70 MET A O 1
ATOM 571 N N . ASN A 1 71 ? 10.488 -7.286 -11.999 1.00 80.88 71 ASN A N 1
ATOM 572 C CA . ASN A 1 71 ? 11.850 -7.541 -12.450 1.00 80.88 71 ASN A CA 1
ATOM 573 C C . ASN A 1 71 ? 11.941 -9.011 -12.861 1.00 80.88 71 ASN A C 1
ATOM 575 O O . ASN A 1 71 ? 11.605 -9.893 -12.070 1.00 80.88 71 ASN A O 1
ATOM 579 N N . ASN A 1 72 ? 12.390 -9.259 -14.088 1.00 64.75 72 ASN A N 1
ATOM 580 C CA . ASN A 1 72 ? 12.741 -10.601 -14.523 1.00 64.75 72 ASN A CA 1
ATOM 581 C C .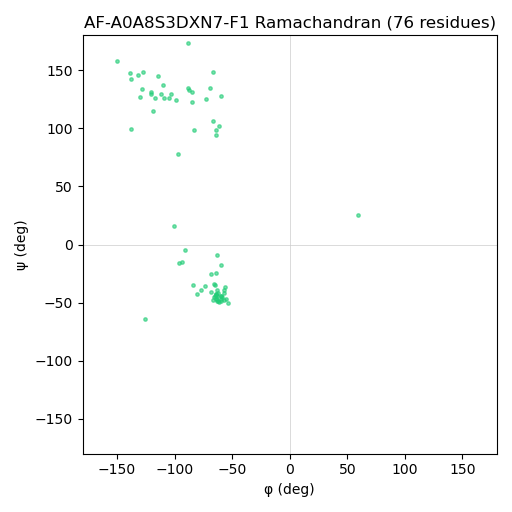 ASN A 1 72 ? 14.164 -10.857 -14.044 1.00 64.75 72 ASN A C 1
ATOM 583 O O . ASN A 1 72 ? 15.132 -10.407 -14.656 1.00 64.75 72 ASN A O 1
ATOM 587 N N . ILE 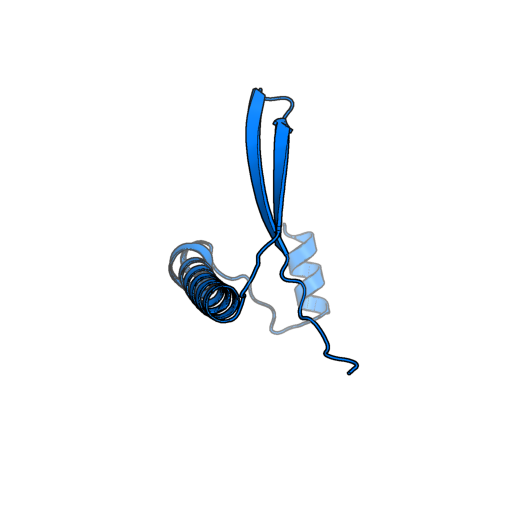A 1 73 ? 14.287 -11.554 -12.919 1.00 64.38 73 ILE A N 1
ATOM 588 C CA . ILE A 1 73 ? 15.573 -12.103 -12.511 1.00 64.38 73 ILE A CA 1
ATOM 589 C C . ILE A 1 73 ? 15.902 -13.164 -13.564 1.00 64.38 73 ILE A C 1
ATOM 591 O O . ILE A 1 73 ? 15.246 -14.201 -13.616 1.00 64.38 73 ILE A O 1
ATOM 595 N N . ASN A 1 74 ? 16.849 -12.877 -14.458 1.00 56.62 74 ASN A N 1
ATOM 596 C CA . ASN A 1 74 ? 17.414 -13.907 -15.319 1.00 56.62 74 ASN A CA 1
ATOM 597 C C . ASN A 1 74 ? 18.133 -14.898 -14.397 1.00 56.62 74 ASN A C 1
ATOM 599 O O . ASN A 1 74 ? 19.282 -14.674 -14.019 1.00 56.62 74 ASN A O 1
ATOM 603 N N . GLU A 1 75 ? 17.452 -15.974 -14.004 1.00 53.47 75 GLU A N 1
ATOM 604 C CA . GLU A 1 75 ? 18.130 -17.177 -13.538 1.00 53.47 75 GLU A CA 1
ATOM 605 C C . GLU A 1 75 ? 18.927 -17.705 -14.732 1.00 53.47 75 GLU A C 1
ATOM 607 O O . GLU A 1 75 ? 18.379 -18.276 -15.676 1.00 53.47 75 GLU A O 1
ATOM 612 N N . GLY A 1 76 ? 20.220 -17.379 -14.752 1.00 46.91 76 GLY A N 1
ATOM 613 C CA . GLY A 1 76 ? 21.140 -17.791 -15.797 1.00 46.91 76 GLY A CA 1
ATOM 614 C C . GLY A 1 76 ? 21.251 -19.310 -15.842 1.00 46.91 76 GLY A C 1
ATOM 615 O O . GLY A 1 76 ? 21.965 -19.902 -15.041 1.00 46.91 76 GLY A O 1
ATOM 616 N N . TYR A 1 77 ? 20.570 -19.924 -16.804 1.00 44.06 77 TYR A N 1
ATOM 617 C CA . TYR A 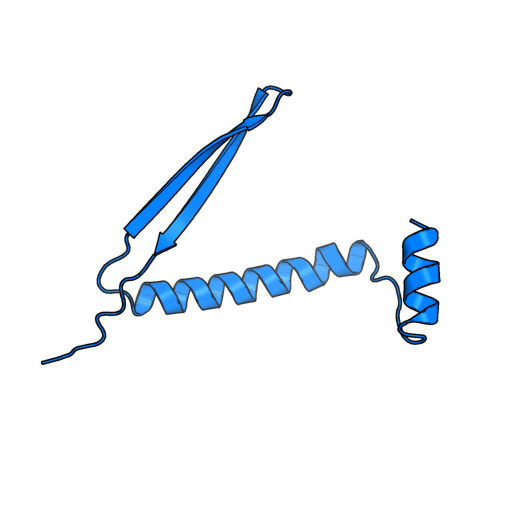1 77 ? 20.931 -21.230 -17.339 1.00 44.06 77 TYR A CA 1
ATOM 618 C C . TYR A 1 77 ? 21.741 -21.020 -18.619 1.00 44.06 77 TYR A C 1
ATOM 620 O O . TYR A 1 77 ? 21.173 -21.141 -19.699 1.00 44.06 77 TYR A O 1
ATOM 628 N N . TYR A 1 78 ? 23.026 -20.673 -18.487 1.00 38.38 78 TYR A N 1
ATOM 629 C CA . TYR A 1 78 ? 24.100 -20.946 -19.458 1.00 38.38 78 TYR A CA 1
ATOM 630 C C . TYR A 1 78 ? 25.443 -20.981 -18.731 1.00 38.38 78 TYR A C 1
ATOM 632 O O . TYR A 1 78 ? 25.731 -20.007 -17.999 1.00 38.38 78 TYR A O 1
#

pLDDT: mean 89.38, std 12.98, range [38.38, 98.25]

Sequence (78 aa):
RSGFITFMSNVDPKFSTISRRTLTRTILPDLYTKMLHGLKSFCSMATFISLTLDLWTDRRQRVFFALTGMNNINEGYY

Secondary structure (DSSP, 8-state):
-HHHHHHHHHH-TT--PPPHHHIIIIIHHHHHHHHHHHHHHHHHH-S--EEEEEEEE-TT--EEEEEEEE--------

Solvent-accessible surface area (backbone atoms only — not comparable to full-atom values): 4977 Å² total; per-residue (Å²): 114,67,69,60,52,58,49,38,48,72,76,37,78,82,65,71,84,78,49,73,64,51,44,63,73,44,52,50,55,51,52,50,52,54,49,51,53,52,49,52,54,53,58,72,71,46,93,56,71,50,75,48,78,50,74,50,67,51,100,82,74,47,78,49,74,49,81,46,80,46,64,80,76,78,78,80,88,124

Mean predicted aligned error: 7.57 Å

InterPro domains:
  IPR052035 Zinc finger BED domain-containing [PTHR46481] (2-69)

Radius of gyration: 19.95 Å; Cα contacts (8 Å, |Δi|>4): 48; chains: 1; bounding box: 43×30×45 Å